Protein AF-A0A4V6P973-F1 (afdb_monomer_lite)

pLDDT: mean 70.32, std 12.05, range [41.06, 89.62]

Secondary structure (DSSP, 8-state):
-PBPSSTT--PBEETTEETTTTEES----------TTB--STT---BEETTEETTT-PPPP----

Foldseek 3Di:
DDAQPDDPLRADDDPQAGPPPRHGSDPPDDPDPQPQQAAPDVPDRFGQDPQATPPPRHGHDPPDD

Radius of gyration: 16.6 Å; chains: 1; bounding box: 32×28×44 Å

Structure (mmCIF, N/CA/C/O backbone):
data_AF-A0A4V6P973-F1
#
_entry.id   AF-A0A4V6P973-F1
#
loop_
_atom_site.group_PDB
_atom_site.id
_atom_site.type_symbol
_atom_site.label_atom_id
_atom_site.label_alt_id
_atom_site.label_comp_id
_atom_site.label_asym_id
_atom_site.label_entity_id
_atom_site.label_seq_id
_atom_site.pdbx_PDB_ins_code
_atom_site.Cartn_x
_atom_site.Cartn_y
_atom_site.Cartn_z
_atom_site.occupancy
_atom_site.B_iso_or_equiv
_atom_site.auth_seq_id
_atom_site.auth_comp_id
_atom_site.auth_asym_id
_atom_site.auth_atom_id
_atom_site.pdbx_PDB_model_num
ATOM 1 N N . MET A 1 1 ? 4.916 13.999 16.347 1.00 53.94 1 MET A N 1
ATOM 2 C CA . MET A 1 1 ? 3.719 13.768 17.181 1.00 53.94 1 MET A CA 1
ATOM 3 C C . MET A 1 1 ? 2.638 13.175 16.288 1.00 53.94 1 MET A C 1
ATOM 5 O O . MET A 1 1 ? 1.760 13.898 15.836 1.00 53.94 1 MET A O 1
ATOM 9 N N . SER A 1 2 ? 2.758 11.897 15.935 1.00 62.56 2 SER A N 1
ATOM 10 C CA . SER A 1 2 ? 1.760 11.253 15.078 1.00 62.56 2 SER A CA 1
ATOM 11 C C . SER A 1 2 ? 0.640 10.732 15.966 1.00 62.56 2 SER A C 1
ATOM 13 O O . SER A 1 2 ? 0.902 10.007 16.927 1.00 62.56 2 SER A O 1
ATOM 15 N N . GLN A 1 3 ? -0.582 11.171 15.690 1.00 70.69 3 GLN A N 1
ATOM 16 C CA . GLN A 1 3 ? -1.766 10.674 16.377 1.00 70.69 3 GLN A CA 1
ATOM 17 C C . GLN A 1 3 ? -2.122 9.297 15.826 1.00 70.69 3 GLN A C 1
ATOM 19 O O . GLN A 1 3 ? -1.856 8.997 14.659 1.00 70.69 3 GLN A O 1
ATOM 24 N N . CYS A 1 4 ? -2.715 8.466 16.669 1.00 76.81 4 CYS A N 1
ATOM 25 C CA . CYS A 1 4 ? -3.287 7.202 16.231 1.00 76.81 4 CYS A CA 1
ATOM 26 C C . CYS A 1 4 ? -4.35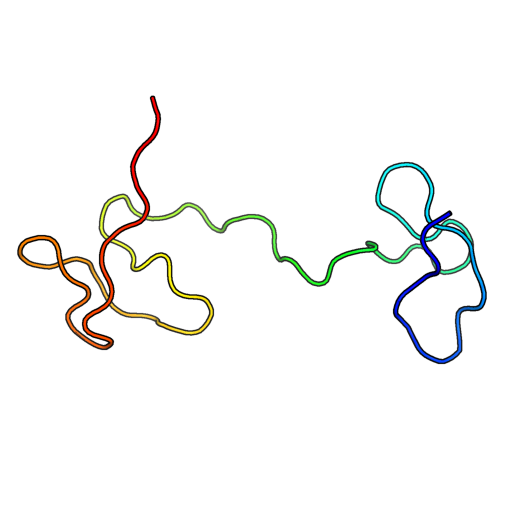7 7.455 15.156 1.00 76.81 4 CYS A C 1
ATOM 28 O O . CYS A 1 4 ? -5.207 8.329 15.312 1.00 76.81 4 CYS A O 1
ATOM 30 N N . ALA A 1 5 ? -4.292 6.710 14.048 1.00 69.81 5 ALA A N 1
ATOM 31 C CA . ALA A 1 5 ? -5.181 6.898 12.898 1.00 69.81 5 ALA A CA 1
ATOM 32 C C . ALA A 1 5 ? -6.607 6.360 13.133 1.00 69.81 5 ALA A C 1
ATOM 34 O O . ALA A 1 5 ? -7.494 6.578 12.310 1.00 69.81 5 ALA A O 1
ATOM 35 N N . GLU A 1 6 ? -6.838 5.655 14.245 1.00 61.34 6 GLU A N 1
ATOM 36 C CA . GLU A 1 6 ? -8.136 5.080 14.581 1.00 61.34 6 GLU A CA 1
ATOM 37 C C . GLU A 1 6 ? -9.080 6.116 15.209 1.00 61.34 6 GLU A C 1
ATOM 39 O O . GLU A 1 6 ? -8.780 6.667 16.277 1.00 61.34 6 GLU A O 1
ATOM 44 N N . PRO A 1 7 ? -10.258 6.359 14.603 1.00 65.44 7 PRO A N 1
ATOM 45 C CA . PRO A 1 7 ? -11.269 7.217 15.200 1.00 65.44 7 PRO A CA 1
ATOM 46 C C . PRO A 1 7 ? -11.786 6.576 16.496 1.00 65.44 7 PRO A C 1
ATOM 48 O O . PRO A 1 7 ? -12.485 5.567 16.471 1.00 65.44 7 PRO A O 1
ATOM 51 N N . GLY A 1 8 ? -11.416 7.169 17.635 1.00 69.69 8 GLY A N 1
ATOM 52 C CA . GLY A 1 8 ? -11.762 6.690 18.980 1.00 69.69 8 GL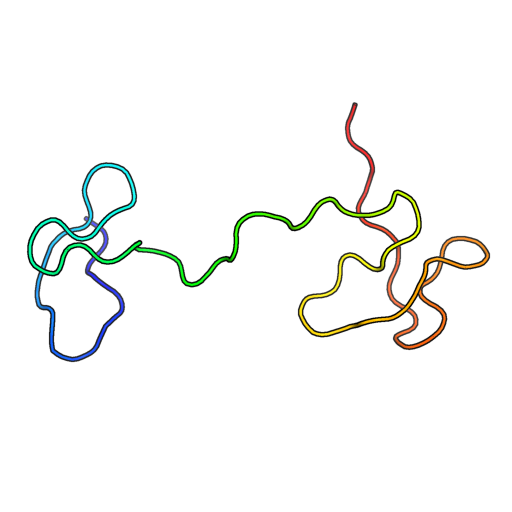Y A CA 1
ATOM 53 C C . GLY A 1 8 ? -10.558 6.340 19.860 1.00 69.69 8 GLY A C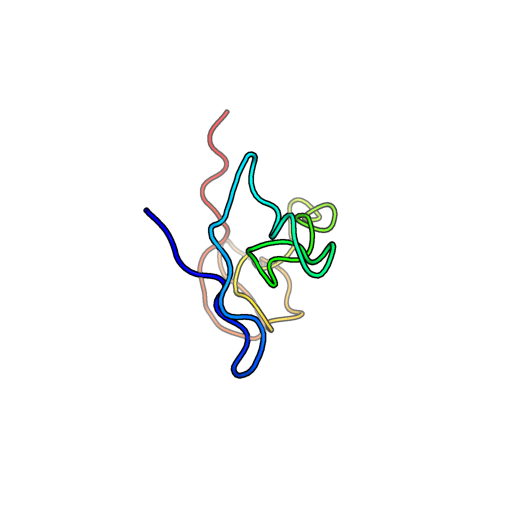 1
ATOM 54 O O . GLY A 1 8 ? -10.714 6.267 21.077 1.00 69.69 8 GLY A O 1
ATOM 55 N N . CYS A 1 9 ? -9.354 6.206 19.292 1.00 74.38 9 CYS A N 1
ATOM 56 C CA . CYS A 1 9 ? -8.122 6.026 20.062 1.00 74.38 9 CYS A CA 1
ATOM 57 C C . CYS A 1 9 ? -7.307 7.335 20.029 1.00 74.38 9 CYS A C 1
ATOM 59 O O . CYS A 1 9 ? -6.495 7.561 19.141 1.00 74.38 9 CYS A O 1
ATOM 61 N N . GLY A 1 10 ? -7.545 8.242 20.983 1.00 69.06 10 GLY A N 1
ATOM 62 C CA . GLY A 1 10 ? -6.938 9.588 21.039 1.00 69.06 10 GLY A CA 1
ATOM 63 C C . GLY A 1 10 ? -5.475 9.635 21.509 1.00 69.06 10 GLY A C 1
ATOM 64 O O . GLY A 1 10 ? -5.110 10.524 22.276 1.00 69.06 10 GLY A O 1
ATOM 65 N N . GLY A 1 11 ? -4.663 8.647 21.128 1.00 73.44 11 GLY A N 1
ATOM 66 C CA . GLY A 1 11 ? -3.300 8.452 21.626 1.00 73.44 11 GLY A CA 1
ATOM 67 C C . GLY A 1 11 ? -2.184 8.993 20.732 1.00 73.44 11 GLY A C 1
ATOM 68 O O . GLY A 1 11 ? -2.397 9.364 19.577 1.00 73.44 11 GLY A O 1
ATOM 69 N N . THR A 1 12 ? -0.965 8.970 21.274 1.00 77.19 12 THR A N 1
ATOM 70 C CA . THR A 1 12 ? 0.278 9.264 20.545 1.00 77.19 12 THR A CA 1
ATOM 71 C C . THR A 1 12 ? 0.971 7.959 20.158 1.00 77.19 12 THR A C 1
ATOM 73 O O . THR A 1 12 ? 1.045 7.032 20.968 1.00 77.19 12 THR A O 1
ATOM 76 N N . VAL A 1 13 ? 1.481 7.888 18.930 1.00 79.69 13 VAL A N 1
ATOM 77 C CA . VAL A 1 13 ? 2.293 6.760 18.453 1.00 79.69 13 VAL A CA 1
ATOM 78 C C . VAL A 1 13 ? 3.701 6.845 19.046 1.00 79.69 13 VAL A C 1
ATOM 80 O O . VAL A 1 13 ? 4.361 7.874 18.888 1.00 79.69 13 VAL A O 1
ATOM 83 N N . ASP A 1 14 ? 4.170 5.753 19.653 1.00 73.75 14 ASP A N 1
ATOM 84 C CA . ASP A 1 14 ? 5.553 5.579 20.112 1.00 73.75 14 ASP A CA 1
ATOM 85 C C . ASP A 1 14 ? 6.084 4.226 19.613 1.00 73.75 14 ASP A C 1
ATOM 87 O O . ASP A 1 14 ? 5.366 3.230 19.630 1.00 73.75 14 ASP A O 1
ATOM 91 N N . GLY A 1 15 ? 7.294 4.193 19.051 1.00 66.75 15 GLY A N 1
ATOM 92 C CA . GLY A 1 15 ? 7.886 2.951 18.526 1.00 66.75 15 GLY A CA 1
ATOM 93 C C . GLY A 1 15 ? 7.123 2.264 17.376 1.00 66.75 15 GLY A C 1
ATOM 94 O O . GLY A 1 15 ? 7.371 1.094 17.102 1.00 66.75 15 GLY A O 1
ATOM 95 N N . GLY A 1 16 ? 6.200 2.960 16.697 1.00 73.75 16 GLY A N 1
ATOM 96 C CA . GLY A 1 16 ? 5.383 2.403 15.603 1.00 73.75 16 GLY A CA 1
ATOM 97 C C . GLY A 1 16 ? 4.073 1.743 16.052 1.00 73.75 16 GLY A C 1
ATOM 98 O O . GLY A 1 16 ? 3.334 1.212 15.220 1.00 73.75 16 GLY A O 1
ATOM 99 N N . TYR A 1 17 ? 3.752 1.812 17.344 1.00 71.25 17 TYR A N 1
ATOM 100 C CA . TYR A 1 17 ? 2.505 1.317 17.914 1.00 71.25 17 TYR A CA 1
ATOM 101 C C . TYR A 1 17 ? 1.804 2.405 18.732 1.00 71.25 17 TYR A C 1
ATOM 103 O O . TYR A 1 17 ? 2.405 3.337 19.268 1.00 71.25 17 TYR A O 1
ATOM 111 N N . CYS A 1 18 ? 0.488 2.293 18.819 1.00 85.00 18 CYS A N 1
ATOM 112 C CA . CYS A 1 18 ? -0.332 3.105 19.696 1.00 85.00 18 CYS A CA 1
ATOM 113 C C . CYS A 1 18 ? -0.336 2.477 21.088 1.00 85.00 18 CYS A C 1
ATOM 115 O O . CYS A 1 18 ? -0.965 1.444 21.313 1.00 85.00 18 CYS A O 1
ATOM 117 N N . VAL A 1 19 ? 0.351 3.118 22.035 1.00 72.94 19 VAL A N 1
ATOM 118 C CA . VAL A 1 19 ? 0.595 2.594 23.394 1.00 72.94 19 VAL A CA 1
ATOM 119 C C . VAL A 1 19 ? -0.698 2.377 24.198 1.00 72.94 19 VAL A C 1
ATOM 121 O O . VAL A 1 19 ? -0.741 1.530 25.082 1.00 72.94 19 VAL A O 1
ATOM 124 N N . LEU A 1 20 ? -1.767 3.116 23.881 1.00 75.06 20 LEU A N 1
ATOM 125 C CA . LEU A 1 20 ? -3.048 3.051 24.599 1.00 75.06 20 LEU A CA 1
ATOM 126 C C . LEU A 1 20 ? -3.946 1.889 24.163 1.00 75.06 20 LEU A C 1
ATOM 128 O O . LEU A 1 20 ? -4.606 1.286 25.001 1.00 75.06 20 LEU A O 1
ATOM 132 N N . CYS A 1 21 ? -3.981 1.589 22.865 1.00 75.81 21 CYS A N 1
ATOM 133 C CA . CYS A 1 21 ? -4.864 0.563 22.305 1.00 75.81 21 CYS A CA 1
ATOM 134 C C . CYS A 1 21 ? -4.097 -0.707 21.881 1.00 75.81 21 CYS A C 1
ATOM 136 O O . CYS A 1 21 ? -4.719 -1.718 21.578 1.00 75.81 21 CYS A O 1
ATOM 138 N N . GLY A 1 22 ? -2.755 -0.687 21.885 1.00 68.06 22 GLY A N 1
ATOM 139 C CA . GLY A 1 22 ? -1.914 -1.834 21.510 1.00 68.06 22 GLY A CA 1
ATOM 140 C C . GLY A 1 22 ? -1.943 -2.162 20.013 1.00 68.06 22 GLY A C 1
ATOM 141 O O . GLY A 1 22 ? -1.654 -3.284 19.611 1.00 68.06 22 GLY A O 1
ATOM 142 N N . VAL A 1 23 ? -2.324 -1.188 19.193 1.00 67.88 23 VAL A N 1
ATOM 143 C CA . VAL A 1 23 ? -2.556 -1.310 17.748 1.00 67.88 23 VAL A CA 1
ATOM 144 C C . VAL A 1 23 ? -1.362 -0.761 16.972 1.00 67.88 23 VAL A C 1
ATOM 146 O O . VAL A 1 23 ? -0.758 0.240 17.366 1.00 67.88 23 VAL A O 1
ATOM 149 N N . ALA A 1 24 ? -0.974 -1.429 15.886 1.00 59.22 24 ALA A N 1
ATOM 150 C CA . ALA A 1 24 ? 0.100 -0.948 15.024 1.00 59.22 24 ALA A CA 1
ATOM 151 C C . ALA A 1 24 ? -0.350 0.343 14.326 1.00 59.22 24 ALA A C 1
ATOM 153 O O . ALA A 1 24 ? -1.444 0.395 13.770 1.00 59.22 24 ALA A O 1
ATOM 154 N N . ALA A 1 25 ? 0.500 1.374 14.314 1.00 59.25 25 ALA A N 1
ATOM 155 C CA . ALA A 1 25 ? 0.174 2.674 13.715 1.00 59.25 25 ALA A CA 1
ATOM 156 C C . ALA A 1 25 ? -0.064 2.606 12.194 1.00 59.25 25 ALA A C 1
ATOM 158 O O . ALA A 1 25 ? -0.534 3.568 11.588 1.00 59.25 25 ALA A O 1
ATOM 159 N N . SER A 1 26 ? 0.245 1.461 11.590 1.00 56.78 26 SER A N 1
ATOM 160 C CA . SER A 1 26 ? 0.078 1.202 10.176 1.00 56.78 26 SER A CA 1
ATOM 161 C C . SER A 1 26 ? -0.707 -0.085 9.988 1.00 56.78 26 SER A C 1
ATOM 163 O O . SER A 1 26 ? -0.217 -1.170 10.297 1.00 56.78 26 SER A O 1
ATOM 165 N N . SER A 1 27 ? -1.854 0.020 9.324 1.00 51.41 27 SER A N 1
ATOM 166 C CA . SER A 1 27 ? -2.423 -1.063 8.518 1.00 51.41 27 SER A CA 1
ATOM 167 C C . SER A 1 27 ? -1.534 -1.358 7.300 1.00 51.41 27 SER A C 1
ATOM 169 O O . SER A 1 27 ? -2.013 -1.409 6.171 1.00 51.41 27 SER A O 1
ATOM 171 N 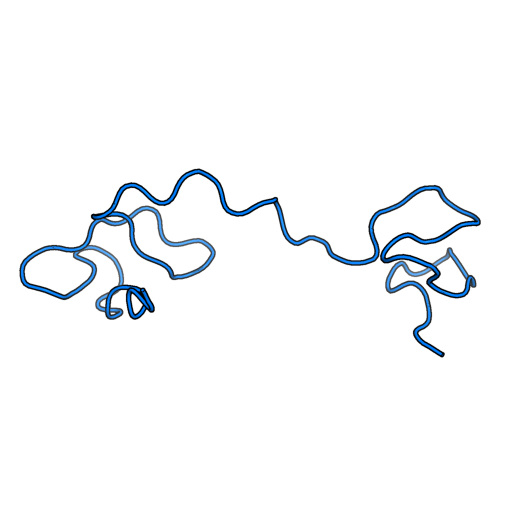N . SER A 1 28 ? -0.226 -1.512 7.499 1.00 49.88 28 SER A N 1
ATOM 172 C CA . SER A 1 28 ? 0.617 -2.195 6.532 1.00 49.88 28 SER A CA 1
ATOM 173 C C . SER A 1 28 ? 0.781 -3.601 7.079 1.00 49.88 28 SER A C 1
ATOM 175 O O . SER A 1 28 ? 1.433 -3.764 8.114 1.00 49.88 28 SER A O 1
ATOM 177 N N . PRO A 1 29 ? 0.216 -4.630 6.425 1.00 49.56 29 PRO A N 1
ATOM 178 C CA . PRO A 1 29 ? 0.710 -5.976 6.639 1.00 49.56 29 PRO A CA 1
ATOM 179 C C . PRO A 1 29 ? 2.240 -5.933 6.496 1.00 49.56 29 PRO A C 1
ATOM 181 O O . PRO A 1 29 ? 2.748 -5.134 5.691 1.00 49.56 29 PRO A O 1
ATOM 184 N N . PRO A 1 30 ? 2.995 -6.756 7.246 1.00 49.78 30 PRO A N 1
ATOM 185 C CA . PRO A 1 30 ? 4.384 -6.990 6.877 1.00 49.78 30 PRO A CA 1
ATOM 186 C C . PRO A 1 30 ? 4.405 -7.334 5.382 1.00 49.78 30 PRO A C 1
ATOM 188 O O . PRO A 1 30 ? 3.448 -7.966 4.916 1.00 49.78 3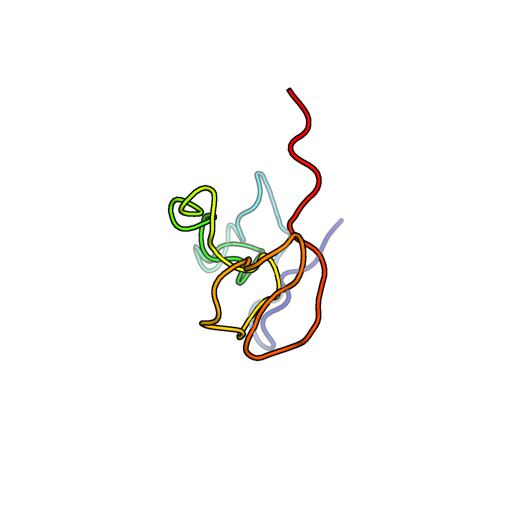0 PRO A O 1
ATOM 191 N N . PRO A 1 31 ? 5.423 -6.915 4.609 1.00 52.28 31 PRO A N 1
ATOM 192 C CA . PRO A 1 31 ? 5.540 -7.391 3.242 1.00 52.28 31 PRO A CA 1
ATOM 193 C C . PRO A 1 31 ? 5.499 -8.920 3.314 1.00 52.28 31 PRO A C 1
ATOM 195 O O . PRO A 1 31 ? 6.400 -9.550 3.868 1.00 52.28 31 PRO A O 1
ATOM 198 N N . ALA A 1 32 ? 4.399 -9.518 2.839 1.00 56.91 32 ALA A N 1
ATOM 199 C CA . ALA A 1 32 ? 4.369 -10.944 2.559 1.00 56.91 32 ALA A CA 1
ATOM 200 C C . ALA A 1 32 ? 5.576 -11.210 1.656 1.00 56.91 32 ALA A C 1
ATOM 202 O O . ALA A 1 32 ? 5.899 -10.313 0.873 1.00 56.91 32 ALA A O 1
ATOM 203 N N . PRO A 1 33 ? 6.266 -12.361 1.772 1.00 46.16 33 PRO A N 1
ATOM 204 C CA . PRO A 1 33 ? 7.455 -12.618 0.977 1.00 46.16 33 PRO A CA 1
ATOM 205 C C . PRO A 1 33 ? 7.072 -12.395 -0.477 1.00 46.16 33 PRO A C 1
ATOM 207 O O . PRO A 1 33 ? 6.303 -13.169 -1.053 1.00 46.16 33 PRO A O 1
ATOM 210 N N . THR A 1 34 ? 7.526 -11.268 -1.023 1.00 56.41 34 THR A N 1
ATOM 211 C CA . THR A 1 34 ? 7.290 -10.895 -2.399 1.00 56.41 34 THR A CA 1
ATOM 212 C C . THR A 1 34 ? 7.999 -12.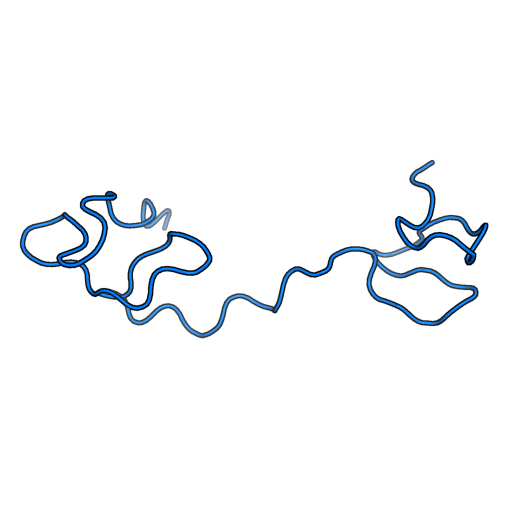004 -3.130 1.00 56.41 34 THR A C 1
ATOM 214 O O . THR A 1 34 ? 9.230 -12.071 -3.130 1.00 56.41 34 THR A O 1
ATOM 217 N N . SER A 1 35 ? 7.233 -12.953 -3.673 1.00 60.56 35 SER A N 1
ATOM 218 C CA . SER A 1 35 ? 7.805 -13.830 -4.679 1.00 60.56 35 SER A CA 1
ATOM 219 C C . SER A 1 35 ? 8.522 -12.887 -5.647 1.00 60.56 35 SER A C 1
ATOM 221 O O . SER A 1 35 ? 7.966 -11.831 -5.949 1.00 60.56 35 SER A O 1
ATOM 223 N N . PRO A 1 36 ? 9.756 -13.168 -6.080 1.00 63.88 36 PRO A N 1
ATOM 224 C CA . PRO A 1 36 ? 10.509 -12.233 -6.920 1.00 63.88 36 PRO A CA 1
ATOM 225 C C . PRO A 1 36 ? 9.742 -11.836 -8.198 1.00 63.88 36 PRO A C 1
ATOM 227 O O . PRO A 1 36 ? 10.025 -10.808 -8.800 1.00 63.88 36 PRO A O 1
ATOM 230 N N . ASN A 1 37 ? 8.717 -12.615 -8.562 1.00 72.06 37 ASN A N 1
ATOM 231 C CA . ASN A 1 37 ? 7.774 -12.357 -9.640 1.00 72.06 37 ASN A CA 1
ATOM 232 C C . ASN A 1 37 ? 6.393 -11.840 -9.191 1.00 72.06 37 ASN A C 1
ATOM 234 O O . ASN A 1 37 ? 5.497 -11.800 -10.016 1.00 72.06 37 ASN A O 1
ATOM 238 N N . ALA A 1 38 ? 6.147 -11.485 -7.932 1.00 75.88 38 ALA A N 1
ATOM 239 C CA . ALA A 1 38 ? 4.858 -10.946 -7.498 1.00 75.88 38 ALA A CA 1
ATOM 240 C C . ALA A 1 38 ? 4.783 -9.434 -7.745 1.00 75.88 38 ALA A C 1
ATOM 242 O O . ALA A 1 38 ? 5.744 -8.692 -7.531 1.00 75.88 38 ALA A O 1
ATOM 243 N N . CYS A 1 39 ? 3.614 -8.979 -8.187 1.00 83.75 39 CYS A N 1
ATOM 244 C CA . CYS A 1 39 ? 3.323 -7.569 -8.409 1.00 83.75 39 CYS A CA 1
ATOM 245 C C . CYS A 1 39 ? 3.393 -6.785 -7.087 1.00 83.75 39 CYS A C 1
ATOM 247 O O . CYS A 1 39 ? 2.781 -7.172 -6.096 1.00 83.75 39 CYS A O 1
ATOM 249 N N . ALA A 1 40 ? 4.115 -5.662 -7.068 1.00 74.69 40 ALA A N 1
ATOM 250 C CA . ALA A 1 40 ? 4.284 -4.844 -5.860 1.00 74.69 40 ALA A CA 1
ATOM 251 C C . ALA A 1 40 ? 3.082 -3.930 -5.555 1.00 74.69 40 ALA A C 1
ATOM 253 O O . ALA A 1 40 ? 3.085 -3.199 -4.564 1.00 74.69 40 ALA A O 1
ATOM 254 N N . GLN A 1 41 ? 2.064 -3.933 -6.419 1.00 74.12 41 GLN A N 1
ATOM 255 C CA . GLN A 1 41 ? 0.893 -3.087 -6.259 1.00 74.12 41 GLN A CA 1
ATOM 256 C C . GLN A 1 41 ? -0.014 -3.630 -5.143 1.00 74.12 41 GLN A C 1
ATOM 258 O O . GLN A 1 41 ? -0.473 -4.773 -5.236 1.00 74.12 41 GLN A O 1
ATOM 263 N N . PRO A 1 42 ? -0.337 -2.821 -4.117 1.00 73.00 42 PRO A N 1
ATOM 264 C CA . PRO A 1 42 ? -1.246 -3.246 -3.062 1.00 73.00 42 PRO A CA 1
ATOM 265 C C . PRO A 1 42 ? -2.615 -3.594 -3.657 1.00 73.00 42 PRO A C 1
ATOM 267 O O . PRO A 1 42 ? -3.203 -2.809 -4.399 1.00 73.00 42 PRO A O 1
ATOM 270 N N . GLY A 1 43 ? -3.108 -4.794 -3.348 1.00 75.50 43 GLY A N 1
ATOM 271 C CA . GLY A 1 43 ? -4.378 -5.305 -3.870 1.00 75.50 43 GLY A CA 1
ATOM 272 C C . GLY A 1 43 ? -4.315 -5.917 -5.275 1.00 75.50 43 GLY A C 1
ATOM 273 O O . GLY A 1 43 ? -5.350 -6.357 -5.767 1.00 75.50 43 GLY A O 1
ATOM 274 N N . CYS A 1 44 ? -3.142 -5.992 -5.917 1.00 82.31 44 CYS A N 1
ATOM 275 C CA . CYS A 1 44 ? -2.970 -6.740 -7.163 1.00 82.31 44 CYS A CA 1
ATOM 276 C C . CYS A 1 44 ? -2.369 -8.123 -6.877 1.00 82.31 44 CYS A C 1
ATOM 278 O O . CYS A 1 44 ? -1.274 -8.228 -6.334 1.00 82.31 44 CYS A O 1
ATOM 280 N N . THR A 1 45 ? -3.064 -9.190 -7.270 1.00 79.31 45 THR A N 1
ATOM 281 C CA . THR A 1 45 ? -2.602 -10.583 -7.102 1.00 79.31 45 THR A CA 1
ATOM 282 C C . THR A 1 45 ? -1.849 -11.119 -8.324 1.00 79.31 45 THR A C 1
ATOM 284 O O . THR A 1 45 ? -1.641 -12.325 -8.431 1.00 79.31 45 THR A O 1
ATOM 287 N N . GLY A 1 46 ? -1.494 -10.239 -9.266 1.00 81.75 46 GLY A N 1
ATOM 288 C CA . GLY A 1 46 ? -0.806 -10.593 -10.506 1.00 81.75 46 GLY A CA 1
ATOM 289 C C . GLY A 1 46 ? 0.676 -10.915 -10.324 1.00 81.75 46 GLY A C 1
ATOM 290 O O . GLY A 1 46 ? 1.281 -10.646 -9.277 1.00 81.75 46 GLY A O 1
ATOM 291 N N . ALA A 1 47 ? 1.266 -11.456 -11.384 1.00 84.44 47 ALA A N 1
ATOM 292 C CA . ALA A 1 47 ? 2.681 -11.757 -11.481 1.00 84.44 47 ALA A CA 1
ATOM 293 C C . ALA A 1 47 ? 3.364 -10.856 -12.516 1.00 84.44 47 ALA A C 1
ATOM 295 O O . ALA A 1 47 ? 2.773 -10.384 -13.482 1.00 84.44 47 ALA A O 1
ATOM 296 N N . VAL A 1 48 ? 4.644 -10.607 -12.299 1.00 85.94 48 VAL A N 1
ATOM 297 C CA . VAL A 1 48 ? 5.507 -9.857 -13.196 1.00 85.94 48 VAL A CA 1
ATOM 298 C C . VAL A 1 48 ? 5.921 -10.793 -14.328 1.00 85.94 48 VAL A C 1
ATOM 300 O O . VAL A 1 48 ? 6.709 -11.723 -14.123 1.00 85.94 48 VAL A O 1
ATOM 303 N N . VAL A 1 49 ? 5.385 -10.524 -15.514 1.00 87.56 49 VAL A N 1
ATOM 304 C CA . VAL A 1 49 ? 5.646 -11.199 -16.785 1.00 87.56 49 VAL A CA 1
ATOM 305 C C . VAL A 1 49 ? 6.256 -10.168 -17.736 1.00 87.56 49 VAL A C 1
ATOM 307 O O . VAL A 1 49 ? 5.732 -9.070 -17.892 1.00 87.56 49 VAL A O 1
ATOM 310 N N . ASP A 1 50 ? 7.422 -10.474 -18.307 1.00 83.31 50 ASP A N 1
ATOM 311 C CA . ASP A 1 50 ? 8.138 -9.564 -19.220 1.00 83.31 50 ASP A CA 1
ATOM 312 C C . ASP A 1 50 ? 8.423 -8.164 -18.630 1.00 83.31 50 ASP A C 1
ATOM 314 O O . ASP A 1 50 ? 8.466 -7.156 -19.333 1.00 83.31 50 ASP A O 1
ATOM 318 N N . GLY A 1 51 ? 8.622 -8.091 -17.308 1.00 81.94 51 GLY A N 1
ATOM 319 C CA . GLY A 1 51 ? 8.901 -6.836 -16.602 1.00 81.94 51 GLY A CA 1
ATOM 320 C C . GLY A 1 51 ? 7.667 -5.987 -16.287 1.00 81.94 51 GLY A C 1
ATOM 321 O O . GLY A 1 51 ? 7.827 -4.878 -15.780 1.00 81.94 51 GLY A O 1
ATOM 322 N N . TYR A 1 52 ? 6.455 -6.500 -16.518 1.00 84.12 52 TYR A N 1
ATOM 323 C CA . TYR A 1 52 ? 5.198 -5.847 -16.151 1.00 84.12 52 TYR A CA 1
ATOM 324 C C . TYR A 1 52 ? 4.226 -6.827 -15.500 1.00 84.12 52 TYR A C 1
ATOM 326 O O . TYR A 1 52 ? 4.243 -8.024 -15.746 1.00 84.12 52 TYR A O 1
ATOM 334 N N . CYS A 1 53 ? 3.369 -6.325 -14.628 1.00 89.62 53 CYS A N 1
ATOM 335 C CA . CYS A 1 53 ? 2.336 -7.116 -13.977 1.00 89.62 53 CYS A CA 1
ATOM 336 C C . CYS A 1 53 ? 1.259 -7.521 -14.999 1.00 89.62 53 CYS A C 1
ATOM 338 O O . CYS A 1 53 ? 0.668 -6.644 -15.627 1.00 89.62 53 CYS A O 1
ATOM 340 N N . ASP A 1 54 ? 0.975 -8.814 -15.157 1.00 87.31 54 ASP A N 1
ATOM 341 C CA . ASP A 1 54 ? 0.056 -9.338 -16.184 1.00 87.31 54 ASP A CA 1
ATOM 342 C C . ASP A 1 54 ? -1.405 -8.900 -15.974 1.00 87.31 54 ASP A C 1
ATOM 344 O O . ASP A 1 54 ? -2.145 -8.678 -16.930 1.00 87.31 54 ASP A O 1
ATOM 348 N N . VAL A 1 55 ? -1.803 -8.725 -14.713 1.00 87.69 55 VAL A N 1
ATOM 349 C CA . VAL A 1 55 ? -3.169 -8.330 -14.340 1.00 87.69 55 VAL A CA 1
ATOM 350 C C . VAL A 1 55 ? -3.356 -6.815 -14.393 1.00 87.69 55 VAL A C 1
ATOM 352 O O . VAL A 1 55 ? -4.358 -6.318 -14.900 1.00 87.69 55 VAL A O 1
ATOM 355 N N . CYS A 1 56 ? -2.409 -6.076 -13.813 1.00 86.44 56 CYS A N 1
ATOM 356 C CA . CYS A 1 56 ? -2.572 -4.650 -13.523 1.00 86.44 56 CYS A CA 1
ATOM 357 C C . CYS A 1 56 ? -1.717 -3.735 -14.415 1.00 86.44 56 CYS A C 1
ATOM 359 O O . CYS A 1 56 ? -1.900 -2.522 -14.375 1.00 86.44 56 CYS A O 1
ATOM 361 N N . GLY A 1 57 ? -0.761 -4.274 -15.180 1.00 84.50 57 GLY A N 1
ATOM 362 C CA . GLY A 1 57 ? 0.156 -3.507 -16.036 1.00 84.50 57 GLY A CA 1
ATOM 363 C C . GLY A 1 57 ? 1.238 -2.712 -15.293 1.00 84.50 57 GLY A C 1
ATOM 364 O O . GLY A 1 57 ? 2.031 -2.020 -15.925 1.00 84.50 57 GLY A O 1
ATOM 365 N N . SER A 1 58 ? 1.290 -2.789 -13.961 1.00 80.62 58 SER A N 1
ATOM 366 C CA . SER A 1 58 ? 2.264 -2.056 -13.144 1.00 80.62 58 SER A CA 1
ATOM 367 C C . SER A 1 58 ? 3.661 -2.688 -13.192 1.00 80.62 58 SER A C 1
ATOM 369 O O . SER A 1 58 ? 3.775 -3.912 -13.274 1.00 80.62 58 SER A O 1
ATOM 371 N N . PRO A 1 59 ? 4.740 -1.893 -13.120 1.00 76.00 59 PRO A N 1
ATOM 372 C CA . PRO A 1 59 ? 6.096 -2.427 -13.070 1.00 76.00 59 PRO A CA 1
ATOM 373 C C . PRO A 1 59 ? 6.362 -3.187 -11.753 1.00 76.00 59 PRO A C 1
ATOM 375 O O . PRO A 1 59 ? 5.711 -2.914 -10.736 1.00 76.00 59 PRO A O 1
ATOM 378 N N . PRO A 1 60 ? 7.327 -4.127 -11.737 1.00 74.00 60 PRO A N 1
ATOM 379 C CA . PRO A 1 60 ? 7.823 -4.733 -10.506 1.00 74.00 60 PRO A CA 1
ATOM 380 C C . PRO A 1 60 ? 8.412 -3.670 -9.575 1.00 74.00 60 PRO A C 1
ATOM 382 O O . PRO A 1 60 ? 8.893 -2.628 -10.030 1.00 74.00 60 PRO A O 1
ATOM 385 N N . ALA A 1 61 ? 8.424 -3.946 -8.267 1.00 70.56 61 ALA A N 1
ATOM 386 C CA . ALA A 1 61 ? 9.188 -3.111 -7.345 1.00 70.56 61 ALA A CA 1
ATOM 387 C C . ALA A 1 61 ? 10.660 -3.083 -7.788 1.00 70.56 61 ALA A C 1
ATOM 389 O O . ALA A 1 61 ? 11.202 -4.137 -8.136 1.00 70.56 61 ALA A O 1
ATOM 390 N N . PRO A 1 62 ? 11.320 -1.912 -7.763 1.00 61.41 62 PRO A N 1
ATOM 391 C CA . PRO A 1 62 ? 12.751 -1.853 -7.990 1.00 61.41 62 PRO A CA 1
ATOM 392 C C . PRO A 1 62 ? 13.427 -2.691 -6.905 1.00 61.41 62 PRO A C 1
ATOM 394 O O . PRO A 1 62 ? 13.358 -2.364 -5.720 1.00 61.41 62 PRO A O 1
ATOM 397 N N . SER A 1 63 ? 14.053 -3.795 -7.307 1.00 54.28 63 SER A N 1
ATOM 398 C CA . SER A 1 63 ? 14.924 -4.579 -6.441 1.00 54.28 63 SER A CA 1
ATOM 399 C C . SER A 1 63 ? 16.152 -3.727 -6.123 1.00 54.28 63 SER A C 1
ATOM 401 O O . SER A 1 63 ? 17.110 -3.697 -6.895 1.00 54.28 63 SER A O 1
ATOM 403 N N . VAL A 1 64 ? 16.083 -2.965 -5.035 1.00 41.06 64 VAL A N 1
ATOM 404 C CA . VAL A 1 64 ? 17.244 -2.286 -4.457 1.00 41.06 64 VAL A CA 1
ATOM 405 C C . VAL A 1 64 ? 18.060 -3.354 -3.714 1.00 41.06 64 VAL A C 1
ATOM 407 O O . VAL A 1 64 ? 17.484 -4.009 -2.843 1.00 41.06 64 VAL A O 1
ATOM 410 N N . PRO A 1 65 ? 19.333 -3.592 -4.091 1.00 51.25 65 PRO A N 1
ATOM 411 C CA . PRO A 1 65 ? 20.213 -4.536 -3.403 1.00 51.25 65 PRO A CA 1
ATOM 412 C C . PRO A 1 65 ? 20.628 -4.050 -2.009 1.00 51.25 65 PRO A C 1
ATOM 414 O O . PRO A 1 65 ? 20.698 -2.816 -1.799 1.00 51.25 65 PRO A O 1
#

Sequence (65 aa):
MSQCAEPGCGGTVDGGYCVLCGVAASSSPPPAPTSPNACAQPGCTGAVVDGYCDVCGSPPAPSVP